Protein AF-A0AA35XJQ6-F1 (afdb_monomer_lite)

pLDDT: mean 82.83, std 17.04, range [32.88, 97.94]

Foldseek 3Di:
DDDPPDDDPDPPPDDDDDPDDDDDDDPADLQNVQCPQWPDHRADDDDDDDDDDPPPCSVVVQVVVCVVCVVVRHDDDDDDPVCVVVVD

Secondary structure (DSSP, 8-state):
-----PPPP---TT----SS------SS-HHHHHHHSSSSSS----------STTSSHHHHHHHHHHHHHTTT-------HHHHHHT-

InterPro domains:
  IPR027417 P-loop containing nucleoside triphosphate hydrolase [G3DSA:3.40.50.300] (11-88)
  IPR027417 P-loop containing nucleoside triphosphate hydrolase [SSF52540] (29-86)
  IPR059117 APS kinase domain [PF01583] (44-87)

Sequence (88 aa):
MYSRRGLAPQETSGAVRATNVTFKAGHVTRKKRGEVIGQRGGFRGCCVWFTGLSGAGKTTLSFALEDYLCARGIPSYGLDGDNIRTGE

Structure (mmCIF, N/CA/C/O backbone):
data_AF-A0AA35XJQ6-F1
#
_entry.id   AF-A0AA35XJQ6-F1
#
loop_
_atom_site.group_PDB
_atom_site.id
_atom_site.type_symbol
_atom_site.label_atom_id
_atom_site.label_alt_id
_atom_site.label_comp_id
_atom_site.label_asym_id
_atom_site.label_entity_id
_atom_site.label_seq_id
_atom_site.pdbx_PDB_ins_code
_atom_site.Cartn_x
_atom_site.Cartn_y
_atom_site.Cartn_z
_atom_site.occupancy
_atom_site.B_iso_or_equiv
_atom_site.auth_seq_id
_atom_site.auth_comp_id
_atom_site.auth_asym_id
_atom_site.auth_atom_id
_atom_site.pdbx_PDB_model_num
ATOM 1 N N . MET A 1 1 ? 37.997 -10.142 23.110 1.00 42.75 1 MET A N 1
ATOM 2 C CA . MET A 1 1 ? 37.859 -8.731 23.530 1.00 42.75 1 MET A CA 1
ATOM 3 C C . MET A 1 1 ? 37.602 -7.875 22.298 1.00 42.75 1 MET A C 1
ATOM 5 O O . MET A 1 1 ? 38.532 -7.612 21.554 1.00 42.75 1 MET A O 1
ATOM 9 N N . TYR A 1 2 ? 36.354 -7.474 22.057 1.00 32.88 2 TYR A N 1
ATOM 10 C CA . TYR A 1 2 ? 36.041 -6.325 21.203 1.00 32.88 2 TYR A CA 1
ATOM 11 C C . TYR A 1 2 ? 35.025 -5.484 21.973 1.00 32.88 2 TYR A C 1
ATOM 13 O O . TYR A 1 2 ? 33.973 -5.973 22.385 1.00 32.88 2 TYR A O 1
ATOM 21 N N . SER A 1 3 ? 35.436 -4.261 22.288 1.00 42.59 3 SER A N 1
ATOM 22 C CA . SER A 1 3 ? 34.753 -3.333 23.182 1.00 42.59 3 SER A CA 1
ATOM 23 C C . SER A 1 3 ? 33.442 -2.849 22.558 1.00 42.59 3 SER A C 1
ATOM 25 O O . SER A 1 3 ? 33.451 -2.248 21.482 1.00 42.59 3 SER A O 1
ATOM 27 N N . ARG A 1 4 ? 32.311 -3.087 23.239 1.00 53.94 4 ARG A N 1
ATOM 28 C CA . ARG A 1 4 ? 31.050 -2.385 22.970 1.00 53.94 4 ARG A CA 1
ATOM 29 C C . ARG A 1 4 ? 31.216 -0.939 23.440 1.00 53.94 4 ARG A C 1
ATOM 31 O O . ARG A 1 4 ? 30.891 -0.618 24.579 1.00 53.94 4 ARG A O 1
ATOM 38 N N . ARG A 1 5 ? 31.722 -0.060 22.572 1.00 55.47 5 ARG A N 1
ATOM 39 C CA . ARG A 1 5 ? 31.545 1.384 22.762 1.00 55.47 5 ARG A CA 1
ATOM 40 C C . ARG A 1 5 ? 30.053 1.676 22.624 1.00 55.47 5 ARG A C 1
ATOM 42 O O . ARG A 1 5 ? 29.508 1.601 21.527 1.00 55.47 5 ARG A O 1
ATOM 49 N N . GLY A 1 6 ? 29.394 1.925 23.754 1.00 48.53 6 GLY A N 1
ATOM 50 C CA . GLY A 1 6 ? 28.028 2.427 23.786 1.00 48.53 6 GLY A CA 1
ATOM 51 C C . GLY A 1 6 ? 27.970 3.749 23.030 1.00 48.53 6 GLY A C 1
ATOM 52 O O . GLY A 1 6 ? 28.671 4.696 23.380 1.00 48.53 6 GLY A O 1
ATOM 53 N N . LEU A 1 7 ? 27.173 3.793 21.966 1.00 52.88 7 LEU A N 1
ATOM 54 C CA . LEU A 1 7 ? 26.773 5.048 21.348 1.00 52.88 7 LEU A CA 1
ATOM 55 C C . LEU A 1 7 ? 25.886 5.774 22.363 1.00 52.88 7 LEU A C 1
ATOM 57 O O . LEU A 1 7 ? 24.844 5.250 22.757 1.00 52.88 7 LEU A O 1
ATOM 61 N N . ALA A 1 8 ? 26.327 6.944 22.822 1.00 53.88 8 ALA A N 1
ATOM 62 C CA . ALA A 1 8 ? 25.481 7.843 23.594 1.00 53.88 8 ALA A CA 1
ATOM 63 C C . ALA A 1 8 ? 24.237 8.211 22.757 1.00 53.88 8 ALA A C 1
ATOM 65 O O . ALA A 1 8 ? 24.358 8.332 21.531 1.00 53.88 8 ALA A O 1
ATOM 66 N N . PRO A 1 9 ? 23.053 8.395 23.372 1.00 50.12 9 PRO A N 1
ATOM 67 C CA . PRO A 1 9 ? 21.893 8.909 22.659 1.00 50.12 9 PRO A CA 1
ATOM 68 C C . PRO A 1 9 ? 22.258 10.277 22.083 1.00 50.12 9 PRO A C 1
ATOM 70 O O . PRO A 1 9 ? 22.615 11.188 22.827 1.00 50.12 9 PRO A O 1
ATOM 73 N N . GLN A 1 10 ? 22.218 10.415 20.761 1.00 60.12 10 GLN A N 1
ATOM 74 C CA . GLN A 1 10 ? 22.321 11.728 20.138 1.00 60.12 10 GLN A CA 1
ATOM 75 C C . GLN A 1 10 ? 21.042 12.496 20.481 1.00 60.12 10 GLN A C 1
ATOM 77 O O . GLN A 1 10 ? 19.947 12.080 20.098 1.00 60.12 10 GLN A O 1
ATOM 82 N N . GLU A 1 11 ? 21.171 13.586 21.239 1.00 56.00 11 GLU A N 1
ATOM 83 C CA . GLU A 1 11 ? 20.079 14.531 21.454 1.00 56.00 11 GLU A CA 1
ATOM 84 C C . GLU A 1 11 ? 19.671 15.129 20.104 1.00 56.00 11 GLU A C 1
ATOM 86 O O . GLU A 1 11 ? 20.389 15.931 19.510 1.00 56.00 11 GLU A O 1
ATOM 91 N N . THR A 1 12 ? 18.501 14.739 19.598 1.00 59.31 12 THR A N 1
ATOM 92 C CA . THR A 1 12 ? 17.887 15.390 18.439 1.00 59.31 12 THR A CA 1
ATOM 93 C C . THR A 1 12 ? 17.295 16.725 18.891 1.00 59.31 12 THR A C 1
ATOM 95 O O . THR A 1 12 ? 16.115 16.804 19.249 1.00 59.31 12 THR A O 1
ATOM 98 N N . SER A 1 13 ? 18.119 17.770 18.933 1.00 57.28 13 SER A N 1
ATOM 99 C CA . SER A 1 13 ? 17.673 19.141 19.173 1.00 57.28 13 SER A CA 1
ATOM 100 C C . SER A 1 13 ? 16.841 19.638 17.978 1.00 57.28 13 SER A C 1
ATOM 102 O O . SER A 1 13 ? 17.249 19.531 16.825 1.00 57.28 13 SER A O 1
ATOM 104 N N . GLY A 1 14 ? 15.632 20.146 18.247 1.00 61.22 14 GLY A N 1
ATOM 105 C CA . GLY A 1 14 ? 14.802 20.848 17.253 1.00 61.22 14 GLY A CA 1
ATOM 106 C C . GLY A 1 14 ? 13.637 20.074 16.623 1.00 61.22 14 GLY A C 1
ATOM 107 O O . GLY A 1 14 ? 13.038 20.565 15.669 1.00 61.22 14 GLY A O 1
ATOM 108 N N . ALA A 1 15 ? 13.263 18.893 17.125 1.00 68.81 15 A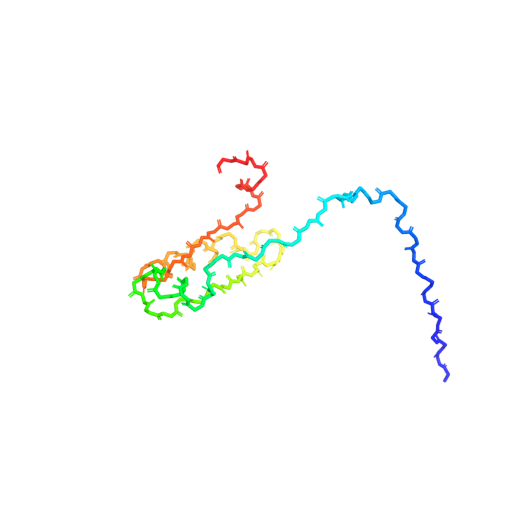LA A N 1
ATOM 109 C CA . ALA A 1 15 ? 12.079 18.205 16.607 1.00 68.81 15 ALA A CA 1
ATOM 110 C C . ALA A 1 15 ? 10.796 18.974 16.981 1.00 68.81 15 ALA A C 1
ATOM 112 O O . ALA A 1 15 ? 10.353 18.930 18.129 1.00 68.81 15 ALA A O 1
ATOM 113 N N . VAL A 1 16 ? 10.185 19.656 16.008 1.00 80.69 16 VAL A N 1
ATOM 114 C CA . VAL A 1 16 ? 8.822 20.191 16.135 1.00 80.69 16 VAL A CA 1
ATOM 115 C C . VAL A 1 16 ? 7.884 19.014 16.405 1.00 80.69 16 VAL A C 1
ATOM 117 O O . VAL A 1 16 ? 7.791 18.085 15.603 1.00 80.69 16 VAL A O 1
ATOM 120 N N . ARG A 1 17 ? 7.213 19.024 17.559 1.00 84.25 17 ARG A N 1
ATOM 121 C CA . ARG A 1 17 ? 6.259 17.985 17.967 1.00 84.25 17 ARG A CA 1
ATOM 122 C C . ARG A 1 17 ? 4.884 18.597 18.157 1.00 84.25 17 ARG A C 1
ATOM 124 O O . ARG A 1 17 ? 4.755 19.710 18.657 1.00 84.25 17 ARG A O 1
ATOM 131 N N . ALA A 1 18 ? 3.854 17.844 17.800 1.00 86.19 18 ALA A N 1
ATOM 132 C CA . ALA A 1 18 ? 2.492 18.221 18.136 1.00 86.19 18 ALA A CA 1
ATOM 133 C C . ALA A 1 18 ? 2.312 18.170 19.667 1.00 86.19 18 ALA A C 1
ATOM 135 O O . ALA A 1 18 ? 2.580 17.144 20.290 1.00 86.19 18 ALA A O 1
ATOM 136 N N . THR A 1 19 ? 1.889 19.282 20.271 1.00 89.38 19 THR A N 1
ATOM 137 C CA . THR A 1 19 ? 1.803 19.451 21.735 1.00 89.38 19 THR A CA 1
ATOM 138 C C . THR A 1 19 ? 0.429 19.112 22.314 1.00 89.38 19 THR A C 1
ATOM 140 O O . THR A 1 19 ? 0.313 18.898 23.515 1.00 89.38 19 THR A O 1
ATOM 143 N N . ASN A 1 20 ? -0.607 19.031 21.473 1.00 87.81 20 ASN A N 1
ATOM 144 C CA . ASN A 1 20 ? -1.991 18.810 21.894 1.00 87.81 20 ASN A CA 1
ATOM 145 C C . ASN A 1 20 ? -2.649 17.665 21.105 1.00 87.81 20 ASN A C 1
ATOM 147 O O . ASN A 1 20 ? -3.607 17.864 20.359 1.00 87.81 20 ASN A O 1
ATOM 151 N N . VAL A 1 21 ? -2.087 16.459 21.220 1.00 88.12 21 VAL A N 1
ATOM 152 C CA . VAL A 1 21 ? -2.596 15.259 20.541 1.00 88.12 21 VAL A CA 1
ATOM 153 C C . VAL A 1 21 ? -3.356 14.393 21.536 1.00 88.12 21 VAL A C 1
ATOM 155 O O . VAL A 1 21 ? -2.802 13.958 22.541 1.00 88.12 21 VAL A O 1
ATOM 158 N N . THR A 1 22 ? -4.616 14.096 21.229 1.00 90.00 22 THR A N 1
ATOM 159 C CA . THR A 1 22 ? -5.412 13.090 21.942 1.00 90.00 22 THR A CA 1
ATOM 160 C C . THR A 1 22 ? -5.776 11.965 20.983 1.00 90.00 22 THR A C 1
ATOM 162 O O . THR A 1 22 ? -6.133 12.204 19.827 1.00 90.00 22 THR A O 1
ATOM 165 N N . PHE A 1 23 ? -5.670 10.717 21.439 1.00 86.12 23 PHE A N 1
ATOM 166 C CA . PHE A 1 23 ? -6.087 9.575 20.634 1.00 86.12 23 PHE A CA 1
ATOM 167 C C . PHE A 1 23 ? -7.615 9.509 20.590 1.00 86.12 23 PHE A C 1
ATOM 169 O O . PHE A 1 23 ? -8.268 9.377 21.625 1.00 86.12 23 PHE A O 1
ATOM 176 N N . LYS A 1 24 ? -8.190 9.563 19.387 1.00 86.12 24 LYS A N 1
ATOM 177 C CA . LYS A 1 24 ? -9.614 9.300 19.164 1.00 86.12 24 LYS A CA 1
ATOM 178 C C . LYS A 1 24 ? -9.768 7.932 18.519 1.00 86.12 24 LYS A C 1
ATOM 180 O O . LYS A 1 24 ? -9.347 7.725 17.382 1.00 86.12 24 LYS A O 1
ATOM 185 N N . ALA A 1 25 ? -10.376 6.997 19.244 1.00 85.94 25 ALA A N 1
ATOM 186 C CA . ALA A 1 25 ? -10.710 5.697 18.685 1.00 85.94 25 ALA A CA 1
ATOM 187 C C . ALA A 1 25 ? -11.743 5.869 17.560 1.00 85.94 25 ALA A C 1
ATOM 189 O O . ALA A 1 25 ? -12.766 6.529 17.735 1.00 85.94 25 ALA A O 1
ATOM 190 N N . GLY A 1 26 ? -11.481 5.275 16.396 1.00 84.75 26 GLY A N 1
ATOM 191 C CA . GLY A 1 26 ? -12.461 5.242 15.313 1.00 84.75 26 GLY A CA 1
ATOM 192 C C . GLY A 1 26 ? -13.619 4.296 15.642 1.00 84.75 26 GLY A C 1
ATOM 193 O O . GLY A 1 26 ? -13.405 3.227 16.208 1.00 84.75 26 GLY A O 1
ATOM 194 N N . HIS A 1 27 ? -14.838 4.641 15.223 1.00 92.00 27 HIS A N 1
ATOM 195 C CA . HIS A 1 27 ? -16.030 3.808 15.450 1.00 92.00 27 HIS A CA 1
ATOM 196 C C . HIS A 1 27 ? -16.091 2.547 14.563 1.00 92.00 27 HIS A C 1
ATOM 198 O O . HIS A 1 27 ? -16.923 1.670 14.779 1.00 92.00 27 HIS A O 1
ATOM 204 N N . VAL A 1 28 ? -15.217 2.434 13.555 1.00 93.31 28 VAL A N 1
ATOM 205 C CA . VAL A 1 28 ? -15.227 1.337 12.575 1.00 93.31 28 VAL A CA 1
ATOM 206 C C . VAL A 1 28 ? -13.998 0.455 12.748 1.00 93.31 28 VAL A C 1
ATOM 208 O O . VAL A 1 28 ? -12.870 0.882 12.477 1.00 93.31 28 VAL A O 1
ATOM 211 N N . THR A 1 29 ? -14.219 -0.801 13.139 1.00 93.56 29 THR A N 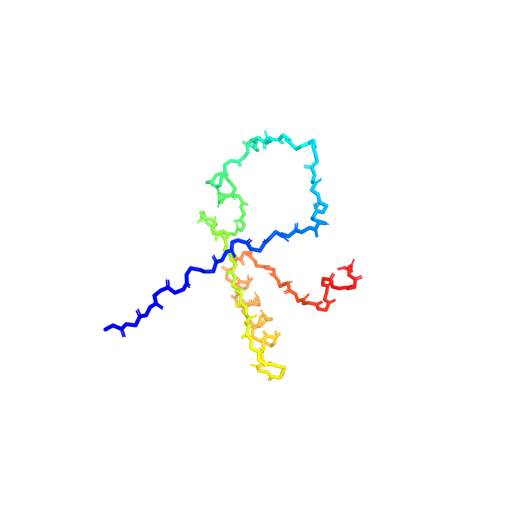1
ATOM 212 C CA . THR A 1 29 ? -13.153 -1.797 13.307 1.00 93.56 29 THR A CA 1
ATOM 213 C C . THR A 1 29 ? -12.540 -2.203 11.966 1.00 93.56 29 THR A C 1
ATOM 215 O O . THR A 1 29 ? -13.176 -2.117 10.915 1.00 93.56 29 THR A O 1
ATOM 218 N N . ARG A 1 30 ? -11.301 -2.712 11.988 1.00 91.06 30 ARG A N 1
ATOM 219 C CA . ARG A 1 30 ? -10.639 -3.245 10.784 1.00 91.06 30 ARG A CA 1
ATOM 220 C C . ARG A 1 30 ? -11.444 -4.376 10.137 1.00 91.06 30 ARG A C 1
ATOM 222 O O . ARG A 1 30 ? -11.552 -4.397 8.918 1.00 91.06 30 ARG A O 1
ATOM 229 N N . LYS A 1 31 ? -12.029 -5.272 10.946 1.00 93.06 31 LYS A N 1
ATOM 230 C CA . LYS A 1 31 ? -12.903 -6.353 10.466 1.00 93.06 31 LYS A CA 1
ATOM 231 C C . LYS A 1 31 ? -14.103 -5.777 9.721 1.00 93.06 31 LYS A C 1
ATOM 233 O O . LYS A 1 31 ? -14.319 -6.141 8.573 1.00 93.06 31 LYS A O 1
ATOM 238 N N . LYS A 1 32 ? -14.808 -4.817 10.335 1.00 94.19 32 LYS A N 1
ATOM 239 C CA . LYS A 1 32 ? -15.983 -4.202 9.712 1.00 94.19 32 LYS A CA 1
ATOM 240 C C . LYS A 1 32 ? -15.634 -3.494 8.405 1.00 94.19 32 LYS A C 1
ATOM 242 O O . LYS A 1 32 ? -16.360 -3.606 7.429 1.00 94.19 32 LYS A O 1
ATOM 247 N N . ARG A 1 33 ? -14.489 -2.809 8.369 1.00 94.94 33 ARG A N 1
ATOM 248 C CA . ARG A 1 33 ? -13.977 -2.163 7.154 1.00 94.94 33 ARG A CA 1
ATOM 249 C C . ARG A 1 33 ? -13.640 -3.181 6.056 1.00 94.94 33 ARG A C 1
ATOM 251 O O . ARG A 1 33 ? -13.930 -2.939 4.894 1.00 94.94 33 ARG A O 1
ATOM 258 N N . GLY A 1 34 ? -13.076 -4.328 6.432 1.00 94.50 34 GLY A N 1
ATOM 259 C CA . GLY A 1 34 ? -12.766 -5.422 5.510 1.00 94.50 34 GLY A CA 1
ATOM 260 C C . GLY A 1 34 ? -13.994 -6.131 4.928 1.00 94.50 34 GLY A C 1
ATOM 261 O O . GLY A 1 34 ? -13.887 -6.765 3.887 1.00 94.50 34 GLY A O 1
ATOM 262 N N . GLU A 1 35 ? -15.158 -6.032 5.572 1.00 94.75 35 GLU A N 1
ATOM 263 C CA . GLU A 1 35 ? -16.424 -6.565 5.041 1.00 94.75 35 GLU A CA 1
ATOM 264 C C . GLU A 1 35 ? -17.011 -5.696 3.920 1.00 94.75 35 GLU A C 1
ATOM 266 O O . GLU A 1 35 ? -17.778 -6.207 3.114 1.00 94.75 35 GLU A O 1
ATOM 271 N N . VAL A 1 36 ? -16.680 -4.400 3.883 1.00 94.00 36 VAL A N 1
ATOM 272 C CA . VAL A 1 36 ? -17.317 -3.425 2.976 1.00 94.00 36 VAL A CA 1
ATOM 273 C C . VAL A 1 36 ? -16.400 -2.910 1.866 1.00 94.00 36 VAL A C 1
ATOM 275 O O . VAL A 1 36 ? -16.884 -2.318 0.908 1.00 94.00 36 VAL A O 1
ATOM 278 N N . ILE A 1 37 ? -15.082 -3.089 1.989 1.00 94.31 37 ILE A N 1
ATOM 279 C CA . ILE A 1 37 ? -14.114 -2.633 0.985 1.00 94.31 37 ILE A CA 1
ATOM 280 C C . ILE A 1 37 ? -13.845 -3.747 -0.030 1.00 94.31 37 ILE A C 1
ATOM 282 O O . ILE A 1 37 ? -13.351 -4.812 0.331 1.00 94.31 37 ILE A O 1
ATOM 286 N N . GLY A 1 38 ? -14.069 -3.442 -1.311 1.00 90.00 38 GLY A N 1
ATOM 287 C CA . GLY A 1 38 ? -13.786 -4.339 -2.430 1.00 90.00 38 GLY A CA 1
ATOM 288 C C . GLY A 1 38 ? -14.879 -5.374 -2.682 1.00 90.00 38 GLY A C 1
ATOM 289 O O . GLY A 1 38 ? -15.892 -5.426 -1.993 1.00 90.00 38 GLY A O 1
ATOM 290 N N . GLN A 1 39 ? -14.670 -6.202 -3.703 1.00 89.75 39 GLN A N 1
ATOM 291 C CA . GLN A 1 39 ? -15.625 -7.251 -4.087 1.00 89.75 39 GLN A CA 1
ATOM 292 C C . GLN A 1 39 ? -15.387 -8.565 -3.330 1.00 89.75 39 GLN A C 1
ATOM 294 O O . GLN A 1 39 ? -16.225 -9.464 -3.342 1.00 89.75 39 GLN A O 1
ATOM 299 N N . ARG A 1 40 ? -14.229 -8.693 -2.673 1.00 85.50 40 ARG A N 1
ATOM 300 C CA . ARG A 1 40 ? -13.845 -9.870 -1.892 1.00 85.50 40 ARG A CA 1
ATOM 301 C C . ARG A 1 40 ? -14.074 -9.606 -0.409 1.00 85.50 40 ARG A C 1
ATOM 303 O O . ARG A 1 40 ? -13.587 -8.614 0.124 1.00 85.50 40 ARG A O 1
ATOM 310 N N . GLY A 1 41 ? -14.756 -10.529 0.265 1.00 88.06 41 GLY A N 1
ATOM 311 C CA . GLY A 1 41 ? -14.962 -10.446 1.708 1.00 88.06 41 GLY A CA 1
ATOM 312 C C . GLY A 1 41 ? -13.646 -10.509 2.488 1.00 88.06 41 GLY A C 1
ATOM 313 O O . GLY A 1 41 ? -12.742 -11.275 2.153 1.00 88.06 41 GLY A O 1
ATOM 314 N N . GLY A 1 42 ? -13.553 -9.719 3.558 1.00 91.12 42 GLY A N 1
ATOM 315 C CA . GLY A 1 42 ? -12.414 -9.749 4.473 1.00 91.12 42 GLY A CA 1
ATOM 316 C C . GLY A 1 42 ? -11.183 -9.024 3.939 1.00 91.12 42 GLY A C 1
ATOM 317 O O . GLY A 1 42 ? -10.065 -9.487 4.164 1.00 91.12 42 GLY A O 1
ATOM 318 N N . PHE A 1 43 ? -11.364 -7.893 3.252 1.00 93.88 43 PHE A N 1
ATOM 319 C CA . PHE A 1 43 ? -10.260 -7.075 2.762 1.00 93.88 43 PHE A CA 1
ATOM 320 C C . PHE A 1 43 ? -9.266 -6.728 3.880 1.00 93.88 43 PHE A C 1
ATOM 322 O O . PHE A 1 43 ? -9.621 -6.261 4.968 1.00 93.88 43 PHE A O 1
ATOM 329 N N . ARG A 1 44 ? -7.980 -6.946 3.591 1.00 91.44 44 ARG A N 1
ATOM 330 C CA . ARG A 1 44 ? -6.865 -6.670 4.499 1.00 91.44 44 ARG A CA 1
A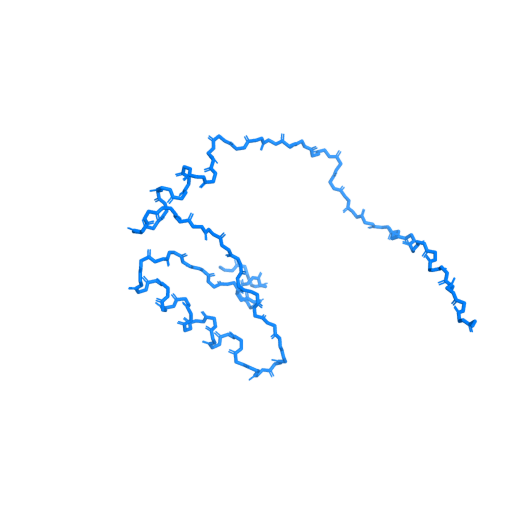TOM 331 C C . ARG A 1 44 ? -5.889 -5.734 3.809 1.00 91.44 44 ARG A C 1
ATOM 333 O O . ARG A 1 44 ? -5.016 -6.186 3.081 1.00 91.44 44 ARG A O 1
ATOM 340 N N . GLY A 1 45 ? -6.009 -4.442 4.107 1.00 93.31 45 GLY A N 1
ATOM 341 C CA . GLY A 1 45 ? -5.025 -3.459 3.661 1.00 93.31 45 GLY A CA 1
ATOM 342 C C . GLY A 1 45 ? -3.615 -3.818 4.142 1.00 93.31 45 GLY A C 1
ATOM 343 O O . GLY A 1 45 ? -3.432 -4.214 5.304 1.00 93.31 45 GLY A O 1
ATOM 344 N N . CYS A 1 46 ? -2.649 -3.673 3.239 1.00 95.88 46 CYS A N 1
ATOM 345 C CA . CYS A 1 46 ? -1.212 -3.775 3.464 1.00 95.88 46 CYS A CA 1
ATOM 346 C C . CYS A 1 46 ? -0.489 -2.702 2.632 1.00 95.88 46 CYS A C 1
ATOM 348 O O . CYS A 1 46 ? -1.102 -2.048 1.792 1.00 95.88 46 CYS A O 1
ATOM 350 N N . CYS A 1 47 ? 0.805 -2.518 2.886 1.00 96.50 47 CYS A N 1
ATOM 351 C CA . CYS A 1 47 ? 1.667 -1.655 2.089 1.00 96.50 47 CYS A CA 1
ATOM 352 C C . CYS A 1 47 ? 2.733 -2.524 1.422 1.00 96.50 47 CYS A C 1
ATOM 354 O O . CYS A 1 47 ? 3.424 -3.282 2.107 1.00 96.50 47 CYS A O 1
ATOM 356 N N . VAL A 1 48 ? 2.847 -2.420 0.098 1.00 95.88 48 VAL A N 1
ATOM 357 C CA . VAL A 1 48 ? 3.956 -2.994 -0.667 1.00 95.88 48 VAL A CA 1
ATOM 358 C C . VAL A 1 48 ? 4.937 -1.863 -0.941 1.00 95.88 48 VAL A C 1
ATOM 360 O O . VAL A 1 48 ? 4.631 -0.945 -1.694 1.00 95.88 48 VAL A O 1
ATOM 363 N N . TRP A 1 49 ? 6.096 -1.904 -0.283 1.00 94.94 49 TRP A N 1
ATOM 364 C CA . TRP A 1 49 ? 7.092 -0.837 -0.365 1.00 94.94 49 TRP A CA 1
ATOM 365 C C . TRP A 1 49 ? 8.184 -1.184 -1.378 1.00 94.94 49 TRP A C 1
ATOM 367 O O . TRP A 1 49 ? 9.129 -1.912 -1.066 1.00 94.94 49 TRP A O 1
ATOM 377 N N . PHE A 1 50 ? 8.064 -0.662 -2.599 1.00 94.12 50 PHE A N 1
ATOM 378 C CA . PHE A 1 50 ? 9.108 -0.807 -3.610 1.00 94.12 50 PHE A CA 1
ATOM 379 C C . PHE A 1 50 ? 10.285 0.125 -3.308 1.00 94.12 50 PHE A C 1
ATOM 381 O O . PHE A 1 50 ? 10.134 1.337 -3.188 1.00 94.12 50 PHE A O 1
ATOM 388 N N . THR A 1 51 ? 11.488 -0.438 -3.225 1.00 92.50 51 THR A N 1
ATOM 389 C CA . THR A 1 51 ? 12.737 0.303 -3.013 1.00 92.50 51 THR A CA 1
ATOM 390 C C . THR A 1 51 ? 13.820 -0.216 -3.953 1.00 92.50 51 THR A C 1
ATOM 392 O O . THR A 1 51 ? 13.773 -1.364 -4.389 1.00 92.50 51 THR A O 1
ATOM 395 N N . GLY A 1 52 ? 14.768 0.644 -4.322 1.00 93.00 52 GLY A N 1
ATOM 396 C CA . GLY A 1 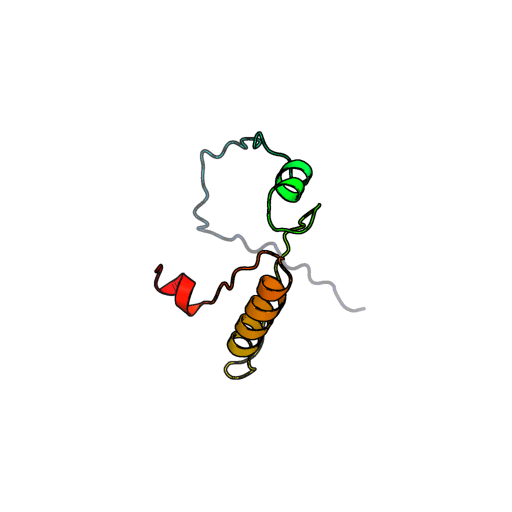52 ? 15.804 0.335 -5.306 1.00 93.00 52 GLY A CA 1
ATOM 397 C C . GLY A 1 52 ? 16.297 1.566 -6.064 1.00 93.00 52 GLY A C 1
ATOM 398 O O . GLY A 1 52 ? 15.700 2.643 -5.986 1.00 93.00 52 GLY A O 1
ATOM 399 N N . LEU A 1 53 ? 17.377 1.393 -6.829 1.00 93.31 53 LEU A N 1
ATOM 400 C CA . LEU A 1 53 ? 18.020 2.451 -7.620 1.00 93.31 53 LEU A CA 1
ATOM 401 C C . LEU A 1 53 ? 17.067 3.091 -8.645 1.00 93.31 53 LEU A C 1
ATOM 403 O O . LEU A 1 53 ? 16.039 2.513 -9.018 1.00 93.31 53 LEU A O 1
ATOM 407 N N . SER A 1 54 ? 17.398 4.301 -9.106 1.00 90.56 54 SER A N 1
ATOM 408 C CA . SER A 1 54 ? 16.712 4.904 -10.258 1.00 90.56 54 SER A CA 1
ATOM 409 C C . SER A 1 54 ? 16.832 3.981 -11.477 1.00 90.56 54 SER A C 1
ATOM 411 O O . SER A 1 54 ? 17.870 3.354 -11.671 1.00 90.56 54 SER A O 1
ATOM 413 N N . GLY A 1 55 ? 15.753 3.827 -12.246 1.00 90.75 55 GLY A N 1
ATOM 414 C CA . GLY A 1 55 ? 15.704 2.895 -13.381 1.00 90.75 55 GLY A CA 1
ATOM 415 C C . GLY A 1 55 ? 15.511 1.412 -13.029 1.00 90.75 55 GLY A C 1
ATOM 416 O O . GLY A 1 55 ? 15.295 0.614 -13.931 1.00 90.75 55 GLY A O 1
ATOM 417 N N . ALA A 1 56 ? 15.484 1.017 -11.748 1.00 94.94 56 ALA A N 1
ATOM 418 C CA . ALA A 1 56 ? 15.263 -0.383 -11.343 1.00 94.94 56 ALA A CA 1
ATOM 419 C C . ALA A 1 56 ? 13.834 -0.923 -11.609 1.00 94.94 56 ALA A C 1
ATOM 421 O O . ALA A 1 56 ? 13.524 -2.046 -11.226 1.00 94.94 56 ALA A O 1
ATOM 422 N N . GLY A 1 57 ? 12.944 -0.122 -12.210 1.00 94.06 57 GLY A N 1
ATOM 423 C CA . GLY A 1 57 ? 11.588 -0.549 -12.585 1.00 94.06 57 GLY A CA 1
ATOM 424 C C . GLY A 1 57 ? 10.529 -0.482 -11.477 1.00 94.06 57 GLY A C 1
ATOM 425 O O . GLY A 1 57 ? 9.473 -1.086 -11.621 1.00 94.06 57 GLY A O 1
ATOM 426 N N . LYS A 1 58 ? 10.768 0.251 -10.378 1.00 94.38 58 LYS A N 1
ATOM 427 C CA . LYS A 1 58 ? 9.817 0.370 -9.247 1.00 94.38 58 LYS A CA 1
ATOM 428 C C . LYS A 1 58 ? 8.429 0.854 -9.685 1.00 94.38 58 LYS A C 1
ATOM 430 O O . LYS A 1 58 ? 7.439 0.192 -9.399 1.00 94.38 58 LYS A O 1
ATOM 435 N N . THR A 1 59 ? 8.376 1.973 -10.407 1.00 91.62 59 THR A N 1
ATOM 436 C CA . THR A 1 59 ? 7.130 2.562 -10.917 1.00 91.62 59 THR A CA 1
ATOM 437 C C . THR A 1 59 ? 6.442 1.620 -11.909 1.00 91.62 59 THR A C 1
ATOM 439 O O . THR A 1 59 ? 5.252 1.352 -11.778 1.00 91.62 59 THR A O 1
ATOM 442 N N . THR A 1 60 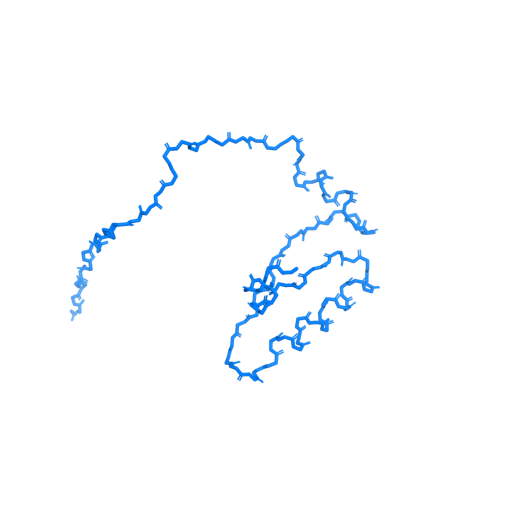? 7.205 1.009 -12.826 1.00 94.12 60 THR A N 1
ATOM 443 C CA . THR A 1 60 ? 6.695 0.000 -13.772 1.00 94.12 60 THR A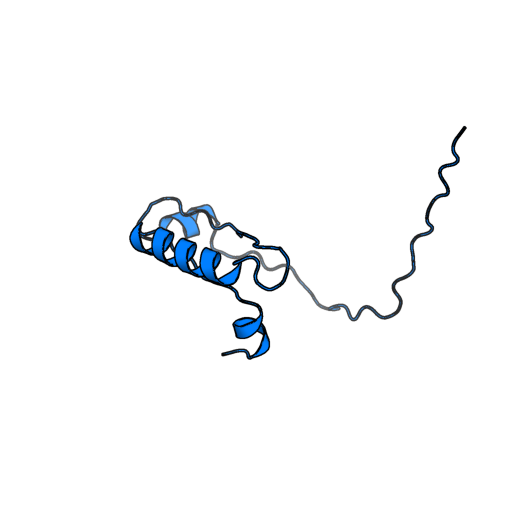 CA 1
ATOM 444 C C . THR A 1 60 ? 6.016 -1.166 -13.053 1.00 94.12 60 THR A C 1
ATOM 446 O O . THR A 1 60 ? 4.906 -1.554 -13.410 1.00 94.12 60 THR A O 1
ATOM 449 N N . LEU A 1 61 ? 6.661 -1.714 -12.019 1.00 95.62 61 LEU A N 1
ATOM 450 C CA . LEU A 1 61 ? 6.121 -2.832 -11.252 1.00 95.62 61 LEU A CA 1
ATOM 451 C C . LEU A 1 61 ? 4.917 -2.418 -10.396 1.00 95.62 61 LEU A C 1
ATOM 453 O O . LEU A 1 61 ? 3.978 -3.198 -10.266 1.00 95.62 61 LEU A O 1
ATOM 457 N N . SER A 1 62 ? 4.921 -1.199 -9.848 1.00 94.88 62 SER A N 1
ATOM 458 C CA . SER A 1 62 ? 3.797 -0.662 -9.077 1.00 94.88 62 SER A CA 1
ATOM 459 C C . SER A 1 62 ? 2.525 -0.567 -9.917 1.00 94.88 62 SER A C 1
ATOM 461 O O . SER A 1 62 ? 1.486 -1.056 -9.480 1.00 94.88 62 SER A O 1
ATOM 463 N N . PHE A 1 63 ? 2.606 -0.017 -11.132 1.00 94.31 63 PHE A N 1
ATOM 464 C CA . PHE A 1 63 ? 1.448 0.084 -12.026 1.00 94.31 63 PHE A CA 1
ATOM 465 C C . PHE A 1 63 ? 0.941 -1.285 -12.482 1.00 94.31 63 PHE A C 1
ATOM 467 O O . PHE A 1 63 ? -0.261 -1.538 -12.451 1.00 94.31 63 PHE A O 1
ATOM 474 N N . ALA A 1 64 ? 1.847 -2.200 -12.841 1.00 96.88 64 ALA A N 1
ATOM 475 C CA . ALA A 1 64 ? 1.459 -3.557 -13.219 1.00 96.88 64 ALA A CA 1
ATOM 476 C C . ALA A 1 64 ? 0.793 -4.316 -12.055 1.00 96.88 64 ALA A C 1
ATOM 478 O O . ALA A 1 64 ? -0.164 -5.061 -12.261 1.00 96.88 64 ALA A O 1
ATOM 479 N N . LEU A 1 65 ? 1.284 -4.130 -10.824 1.00 97.31 65 LEU A N 1
ATOM 480 C CA . LEU A 1 65 ? 0.690 -4.735 -9.634 1.00 97.31 65 LEU A CA 1
ATOM 481 C C . LEU A 1 65 ? -0.699 -4.156 -9.338 1.00 97.31 65 LEU A C 1
ATOM 483 O O . LEU A 1 65 ? -1.608 -4.911 -8.999 1.00 97.31 65 LEU A O 1
ATOM 487 N N . GLU A 1 66 ? -0.861 -2.841 -9.455 1.00 96.81 66 GLU A N 1
ATOM 488 C CA . GLU A 1 66 ? -2.144 -2.167 -9.257 1.00 96.81 66 GLU A CA 1
ATOM 489 C C . GLU A 1 66 ? -3.195 -2.658 -10.257 1.00 96.81 66 GLU A C 1
ATOM 491 O O . GLU A 1 66 ? -4.259 -3.114 -9.837 1.00 96.81 66 GLU A O 1
ATOM 496 N N . ASP A 1 67 ? -2.872 -2.681 -11.552 1.00 97.56 67 ASP A N 1
ATOM 497 C CA . ASP A 1 67 ? -3.757 -3.218 -12.592 1.00 97.56 67 ASP A CA 1
ATOM 498 C C . ASP A 1 67 ? -4.138 -4.685 -12.307 1.00 97.56 67 ASP A C 1
ATOM 500 O O . ASP A 1 67 ? -5.314 -5.059 -12.282 1.00 97.56 67 ASP A O 1
ATOM 504 N N . TYR A 1 68 ? -3.149 -5.513 -11.951 1.00 97.94 68 TYR A N 1
ATOM 505 C CA . TYR A 1 68 ? -3.351 -6.922 -11.607 1.00 97.94 68 TYR A CA 1
ATOM 506 C C . TYR A 1 68 ? -4.300 -7.134 -10.411 1.00 97.94 68 TYR A C 1
ATOM 508 O O . TYR A 1 68 ? -5.089 -8.093 -10.410 1.00 97.94 68 TYR A O 1
ATOM 516 N N . LEU A 1 69 ? -4.201 -6.300 -9.370 1.00 96.75 69 LEU A N 1
ATOM 517 C CA . LEU A 1 69 ? -5.032 -6.381 -8.164 1.00 96.75 69 LEU A CA 1
ATOM 518 C C . LEU A 1 69 ? -6.448 -5.856 -8.423 1.00 96.75 69 LEU A C 1
ATOM 520 O O . LEU A 1 69 ? -7.420 -6.541 -8.076 1.00 96.75 69 LEU A O 1
ATOM 524 N N . CYS A 1 70 ? -6.567 -4.712 -9.100 1.00 95.44 70 CYS A N 1
ATOM 525 C CA . CYS A 1 70 ? -7.839 -4.121 -9.507 1.00 95.44 70 CYS A CA 1
ATOM 526 C C . CYS A 1 70 ? -8.647 -5.083 -10.387 1.00 95.44 70 CYS A C 1
ATOM 528 O O . CYS A 1 70 ? -9.811 -5.355 -10.085 1.00 95.44 70 CYS A O 1
ATOM 530 N N . ALA A 1 71 ? -8.012 -5.714 -11.382 1.00 96.56 71 ALA A N 1
ATOM 531 C CA . ALA A 1 71 ? -8.636 -6.731 -12.236 1.00 96.56 71 ALA A CA 1
ATOM 532 C C . ALA A 1 71 ? -9.161 -7.957 -11.459 1.00 96.56 71 ALA A C 1
ATOM 534 O O . ALA A 1 71 ? -9.994 -8.715 -11.950 1.00 96.56 71 ALA A O 1
ATOM 535 N N . ARG A 1 72 ? -8.690 -8.169 -10.224 1.00 95.56 72 ARG A N 1
ATOM 536 C CA . ARG A 1 72 ? -9.115 -9.256 -9.328 1.00 95.56 72 ARG A CA 1
ATOM 537 C C . ARG A 1 72 ? -10.134 -8.819 -8.277 1.00 95.56 72 ARG A C 1
ATOM 539 O O . ARG A 1 72 ? -10.468 -9.631 -7.406 1.00 95.56 72 ARG A O 1
ATOM 546 N N . GLY A 1 73 ? -10.614 -7.577 -8.335 1.00 94.62 73 GLY A N 1
ATOM 547 C CA . GLY A 1 73 ? -11.552 -7.009 -7.367 1.00 94.62 73 GLY A CA 1
ATOM 548 C C . GLY A 1 73 ? -10.921 -6.720 -6.002 1.00 94.62 73 GLY A C 1
ATOM 549 O O . GLY A 1 73 ? -11.638 -6.663 -4.999 1.00 94.62 73 GLY A O 1
ATOM 550 N N . ILE A 1 74 ? -9.588 -6.588 -5.944 1.00 96.12 74 ILE A N 1
ATOM 551 C CA . ILE A 1 74 ? -8.839 -6.204 -4.743 1.00 96.12 74 ILE A CA 1
ATOM 552 C C . ILE A 1 74 ? -8.513 -4.712 -4.862 1.00 96.12 74 ILE A C 1
ATOM 554 O O . ILE A 1 74 ? -7.725 -4.350 -5.729 1.00 96.12 74 ILE A O 1
ATOM 558 N N . PRO A 1 75 ? -9.079 -3.846 -4.004 1.00 96.12 75 PRO A N 1
ATOM 559 C CA . PRO A 1 75 ? -8.750 -2.426 -4.020 1.00 96.12 75 PRO A CA 1
ATOM 560 C C . PRO A 1 75 ? -7.263 -2.197 -3.743 1.00 96.12 75 PRO A C 1
ATOM 562 O O . PRO A 1 75 ? -6.735 -2.655 -2.725 1.00 96.12 75 PRO A O 1
ATOM 565 N N . SER A 1 76 ? -6.607 -1.468 -4.638 1.00 95.81 76 SER A N 1
ATOM 566 C CA . SER A 1 76 ? -5.208 -1.055 -4.540 1.00 95.81 76 SER A CA 1
ATOM 567 C C . SER A 1 76 ? -5.065 0.402 -4.960 1.00 95.81 76 SER A C 1
ATOM 569 O O . SER A 1 76 ? -5.944 0.939 -5.627 1.00 95.81 76 SER A O 1
ATOM 571 N N . TYR A 1 77 ? -3.976 1.031 -4.528 1.00 93.56 77 TYR A N 1
ATOM 572 C CA . TYR A 1 77 ? -3.653 2.404 -4.891 1.00 93.56 77 TYR A CA 1
ATOM 573 C C . TYR A 1 77 ? -2.136 2.584 -4.949 1.00 93.56 77 TYR A C 1
ATOM 575 O O . TYR A 1 77 ? -1.441 2.231 -3.987 1.00 93.56 77 TYR A O 1
ATOM 583 N N . GLY A 1 78 ? -1.633 3.112 -6.064 1.00 91.25 78 GLY A N 1
ATOM 584 C CA . GLY A 1 78 ? -0.229 3.470 -6.243 1.00 91.25 78 GLY A CA 1
ATOM 585 C C . GLY A 1 78 ? 0.134 4.790 -5.555 1.00 91.25 78 GLY A C 1
ATOM 586 O O . GLY A 1 78 ? -0.474 5.827 -5.802 1.00 91.25 78 GLY A O 1
ATOM 587 N N . LEU A 1 79 ? 1.165 4.768 -4.708 1.00 88.56 79 LEU A N 1
ATOM 588 C CA . LEU A 1 79 ? 1.764 5.964 -4.112 1.00 88.56 79 LEU A CA 1
ATOM 589 C C . LEU A 1 79 ? 3.164 6.161 -4.697 1.00 88.56 79 LEU A C 1
ATOM 591 O O . LEU A 1 79 ? 4.114 5.534 -4.229 1.00 88.56 79 LEU A O 1
ATOM 595 N N . ASP A 1 80 ? 3.285 7.010 -5.720 1.00 78.94 80 ASP A N 1
ATOM 596 C CA . ASP A 1 80 ? 4.583 7.379 -6.294 1.00 78.94 80 ASP A CA 1
ATOM 597 C C . ASP A 1 80 ? 5.081 8.708 -5.710 1.00 78.94 80 ASP A C 1
ATOM 599 O O . ASP A 1 80 ? 4.305 9.623 -5.422 1.00 78.94 80 ASP A O 1
ATOM 603 N N . GLY A 1 81 ? 6.396 8.811 -5.525 1.00 69.50 81 GLY A N 1
ATOM 604 C CA . GLY A 1 81 ? 7.053 9.996 -4.988 1.00 69.50 81 GLY A CA 1
ATOM 605 C C . GLY A 1 81 ? 6.877 11.224 -5.875 1.00 69.50 81 GLY A C 1
ATOM 606 O O . GLY A 1 81 ? 6.984 12.333 -5.366 1.00 69.50 81 GLY A O 1
ATOM 607 N N . ASP A 1 82 ? 6.584 11.043 -7.162 1.00 68.38 82 ASP A N 1
ATOM 608 C CA . ASP A 1 82 ? 6.235 12.144 -8.060 1.00 68.38 82 ASP A CA 1
ATOM 609 C C . ASP A 1 82 ? 4.829 12.680 -7.756 1.00 68.38 82 ASP A C 1
ATOM 611 O O . ASP A 1 82 ? 4.701 13.869 -7.469 1.00 68.38 82 ASP A O 1
ATOM 615 N N . ASN A 1 83 ? 3.824 11.804 -7.647 1.00 59.91 83 ASN A N 1
ATOM 616 C CA . ASN A 1 83 ? 2.439 12.178 -7.321 1.00 59.91 83 ASN A CA 1
ATOM 617 C C . ASN A 1 83 ? 2.314 12.801 -5.917 1.00 59.91 83 ASN A C 1
ATOM 619 O O . ASN A 1 83 ? 1.606 13.783 -5.716 1.00 59.91 83 ASN A O 1
ATOM 623 N N . ILE A 1 84 ? 3.043 12.271 -4.928 1.00 68.19 84 ILE A N 1
ATOM 624 C CA . ILE A 1 84 ? 3.026 12.817 -3.559 1.00 68.19 84 ILE A CA 1
ATOM 625 C C . ILE A 1 84 ? 3.746 14.173 -3.480 1.00 68.19 84 ILE A C 1
ATOM 627 O O . ILE A 1 84 ? 3.400 15.000 -2.637 1.00 68.19 84 ILE A O 1
ATOM 631 N N . ARG A 1 85 ? 4.756 14.418 -4.329 1.00 70.06 85 ARG A N 1
ATOM 632 C CA . ARG A 1 85 ? 5.544 15.662 -4.302 1.00 70.06 85 ARG A CA 1
ATOM 633 C C . ARG A 1 85 ? 4.817 16.829 -4.962 1.00 70.06 85 ARG A C 1
ATOM 635 O O . ARG A 1 85 ? 5.043 17.963 -4.548 1.00 70.06 85 ARG A O 1
ATOM 642 N N . THR A 1 86 ? 3.976 16.567 -5.961 1.00 63.19 86 THR A N 1
ATOM 643 C CA . THR A 1 86 ? 3.184 17.600 -6.647 1.00 63.19 86 THR A CA 1
ATOM 644 C C . THR A 1 86 ? 1.808 17.821 -6.021 1.00 63.19 86 THR A C 1
ATOM 646 O O . THR A 1 86 ? 1.272 18.915 -6.159 1.00 63.19 86 THR A O 1
ATOM 649 N N . GLY A 1 87 ? 1.284 16.853 -5.259 1.00 51.06 87 GLY A N 1
ATOM 650 C CA . GLY A 1 87 ? 0.050 17.014 -4.484 1.00 51.06 87 GLY A CA 1
ATOM 651 C C . GLY A 1 87 ? -1.230 17.069 -5.322 1.00 51.06 87 GLY A C 1
ATOM 652 O O . GLY A 1 87 ? -2.214 17.639 -4.849 1.00 51.06 87 GLY A O 1
ATOM 653 N N . GLU A 1 88 ? -1.206 16.511 -6.536 1.00 43.56 88 GLU A N 1
ATOM 654 C CA . GLU A 1 88 ? -2.384 16.377 -7.411 1.00 43.56 88 GLU A CA 1
ATOM 655 C C . GLU A 1 88 ? -3.228 15.135 -7.092 1.00 43.56 88 GLU A C 1
ATOM 657 O O . GLU A 1 88 ? -2.647 14.090 -6.705 1.00 43.56 88 GLU A O 1
#

Organism: Geodia barretti (NCBI:txid519541)

Radius of gyration: 20.63 Å; chains: 1; bounding box: 55×31×38 Å